Protein AF-A0A4U7CH81-F1 (afdb_monomer_lite)

Foldseek 3Di:
DDDDDDPPDDDPPDVVVVVVVVVVCVVQNPVRVVVVVVVVVVVVVVVVVVVVVVVVVVVVVVVVVDPDDDDDDDDDPDPPDPPPPPDPPDD

Radius of gyration: 25.65 Å; chains: 1; bounding box: 60×25×57 Å

Secondary structure (DSSP, 8-state):
---PPP-SS----SHHHHHHHHHHHHHH-TTHHHHHHHHHHHHHHHHHHHHHHHHHHHHHHHHTT---------S-TTSSSSSS--SSS--

Structure (mmCIF, N/CA/C/O backbone):
data_AF-A0A4U7CH81-F1
#
_entry.id   AF-A0A4U7CH81-F1
#
loop_
_atom_site.group_PDB
_atom_site.id
_atom_site.type_symbol
_atom_site.label_atom_id
_atom_site.label_alt_id
_atom_site.label_comp_id
_atom_site.label_asym_id
_atom_site.label_entity_id
_atom_site.label_seq_id
_atom_site.pdbx_PDB_ins_code
_atom_site.Cartn_x
_atom_site.Cartn_y
_atom_site.Cartn_z
_atom_site.occupancy
_atom_site.B_iso_or_equiv
_atom_site.auth_seq_id
_atom_site.auth_comp_id
_atom_site.auth_asym_id
_atom_site.auth_atom_id
_atom_site.pdbx_PDB_model_num
ATOM 1 N N . MET A 1 1 ? 29.936 -4.071 -23.668 1.00 42.44 1 MET A N 1
ATOM 2 C CA . MET A 1 1 ? 29.973 -5.526 -23.432 1.00 42.44 1 MET A CA 1
ATOM 3 C C . MET A 1 1 ? 28.962 -5.823 -22.346 1.00 42.44 1 MET A C 1
ATOM 5 O O . MET A 1 1 ? 29.138 -5.390 -21.218 1.00 42.44 1 MET A O 1
ATOM 9 N N . THR A 1 2 ? 27.835 -6.395 -22.751 1.00 55.16 2 THR A N 1
ATOM 10 C CA . THR A 1 2 ? 26.688 -6.744 -21.911 1.00 55.16 2 THR A CA 1
ATOM 11 C C . THR A 1 2 ? 27.093 -7.887 -20.990 1.00 55.16 2 THR A C 1
ATOM 13 O O . THR A 1 2 ? 27.185 -9.029 -21.438 1.00 55.16 2 THR A O 1
ATOM 16 N N . SER A 1 3 ? 27.402 -7.575 -19.732 1.00 53.09 3 SER A N 1
ATOM 17 C CA . SER A 1 3 ? 27.680 -8.612 -18.743 1.00 53.09 3 SER A CA 1
ATOM 18 C C . SER A 1 3 ? 26.361 -9.289 -18.397 1.00 53.09 3 SER A C 1
ATOM 20 O O . SER A 1 3 ? 25.481 -8.683 -17.789 1.00 53.09 3 SER A O 1
ATOM 22 N N . ALA A 1 4 ? 26.213 -10.519 -18.879 1.00 64.75 4 ALA A N 1
ATOM 23 C CA . ALA A 1 4 ? 25.161 -11.430 -18.479 1.00 64.75 4 ALA A CA 1
ATOM 24 C C . ALA A 1 4 ? 25.305 -11.700 -16.976 1.00 64.75 4 ALA A C 1
ATOM 26 O O . ALA A 1 4 ? 26.325 -12.227 -16.534 1.00 64.75 4 ALA A O 1
ATOM 27 N N . ILE A 1 5 ? 24.299 -11.305 -16.199 1.00 65.88 5 ILE A N 1
ATOM 28 C CA . ILE A 1 5 ? 24.219 -11.623 -14.775 1.00 65.88 5 ILE A CA 1
ATOM 29 C C . ILE A 1 5 ? 23.598 -13.025 -14.666 1.00 65.88 5 ILE A C 1
ATOM 31 O O . ILE A 1 5 ? 22.525 -13.256 -15.233 1.00 65.88 5 ILE A O 1
ATOM 35 N N . PRO A 1 6 ? 24.284 -13.990 -14.029 1.00 58.62 6 PRO A N 1
ATOM 36 C CA . PRO A 1 6 ? 23.833 -15.370 -13.965 1.00 58.62 6 PRO A CA 1
ATOM 37 C C . PRO A 1 6 ? 22.585 -15.487 -13.086 1.00 58.62 6 PRO A C 1
ATOM 39 O O . PRO A 1 6 ? 22.549 -15.059 -11.936 1.00 58.62 6 PRO A O 1
ATOM 42 N N . LEU A 1 7 ? 21.559 -16.097 -13.671 1.00 72.00 7 LEU A N 1
ATOM 43 C CA . LEU A 1 7 ? 20.216 -16.287 -13.138 1.00 72.00 7 LEU A CA 1
ATOM 44 C C . LEU A 1 7 ? 20.140 -17.520 -12.215 1.00 72.00 7 LEU A C 1
ATOM 46 O O . LEU A 1 7 ? 19.434 -18.476 -12.521 1.00 72.00 7 LEU A O 1
ATOM 50 N N . ILE A 1 8 ? 20.883 -17.537 -11.106 1.00 69.06 8 ILE A N 1
ATOM 51 C CA . ILE A 1 8 ? 20.730 -18.559 -10.057 1.00 69.06 8 ILE A CA 1
ATOM 52 C C . ILE A 1 8 ? 20.754 -17.868 -8.689 1.00 69.06 8 ILE A C 1
ATOM 54 O O . ILE A 1 8 ? 21.802 -17.477 -8.194 1.00 69.06 8 ILE A O 1
ATOM 58 N N . GLY A 1 9 ? 19.577 -17.738 -8.075 1.00 70.44 9 GLY A N 1
ATOM 59 C CA . GLY A 1 9 ? 19.447 -17.547 -6.628 1.00 70.44 9 GLY A CA 1
ATOM 60 C C . GLY A 1 9 ? 19.648 -16.126 -6.103 1.00 70.44 9 GLY A C 1
ATOM 61 O O . GLY A 1 9 ? 20.587 -15.865 -5.363 1.00 70.44 9 GLY A O 1
ATOM 62 N N . GLY A 1 10 ? 18.720 -15.219 -6.397 1.00 67.00 10 GLY A N 1
ATOM 63 C CA . GLY A 1 10 ? 18.621 -13.961 -5.660 1.00 67.00 10 GLY A CA 1
ATOM 64 C C . GLY A 1 10 ? 17.603 -13.043 -6.301 1.00 67.00 10 GLY A C 1
ATOM 65 O O . GLY A 1 10 ? 17.737 -12.696 -7.469 1.00 67.00 10 GLY A O 1
ATOM 66 N N . ILE A 1 11 ? 16.559 -12.684 -5.557 1.00 78.19 11 ILE A N 1
ATOM 67 C CA . ILE A 1 11 ? 15.616 -11.641 -5.967 1.00 78.19 11 ILE A CA 1
ATOM 68 C C . ILE A 1 11 ? 16.438 -10.401 -6.362 1.00 78.19 11 ILE A C 1
ATOM 70 O O . ILE A 1 11 ? 17.327 -10.028 -5.593 1.00 78.19 11 ILE A O 1
ATOM 74 N N . PRO A 1 12 ? 16.177 -9.769 -7.521 1.00 77.38 12 PRO A N 1
ATOM 75 C CA . PRO A 1 12 ? 16.901 -8.577 -7.943 1.00 77.38 12 PRO A CA 1
ATOM 76 C C . PRO A 1 12 ? 16.676 -7.463 -6.915 1.00 77.38 12 PRO A C 1
ATOM 78 O O . PRO A 1 12 ? 15.625 -6.826 -6.882 1.00 77.38 12 PRO A O 1
ATOM 81 N N . ALA A 1 13 ? 17.651 -7.258 -6.035 1.00 74.00 13 ALA A N 1
ATOM 82 C CA . ALA A 1 13 ? 17.639 -6.237 -4.998 1.00 74.00 13 ALA A CA 1
ATOM 83 C C . ALA A 1 13 ? 18.531 -5.083 -5.468 1.00 74.00 13 ALA A C 1
ATOM 85 O O . ALA A 1 13 ? 19.716 -5.019 -5.155 1.00 74.00 13 ALA A O 1
ATOM 86 N N . GLY A 1 14 ? 17.986 -4.199 -6.306 1.00 85.12 14 GLY A N 1
ATOM 87 C CA . GLY A 1 14 ? 18.751 -3.092 -6.876 1.00 85.12 14 GLY A CA 1
ATOM 88 C C . GLY A 1 14 ? 18.068 -2.417 -8.069 1.00 85.12 14 GLY A C 1
ATOM 89 O O . GLY A 1 14 ? 16.854 -2.548 -8.242 1.00 85.12 14 GLY A O 1
ATOM 90 N N . PRO A 1 15 ? 18.830 -1.709 -8.924 1.00 87.81 15 PRO A N 1
ATOM 91 C CA . PRO A 1 15 ? 18.303 -1.018 -10.108 1.00 87.81 15 PRO A CA 1
ATOM 92 C C . PRO A 1 15 ? 17.531 -1.927 -11.075 1.00 87.81 15 PRO A C 1
ATOM 94 O O . PRO A 1 15 ? 16.648 -1.472 -11.796 1.00 87.81 15 PRO A O 1
ATOM 97 N N . GLU A 1 16 ? 17.826 -3.223 -11.063 1.00 87.31 16 GLU A N 1
ATOM 98 C CA . GLU A 1 16 ? 17.117 -4.250 -11.827 1.00 87.31 16 GLU A CA 1
ATOM 99 C C . GLU A 1 16 ? 15.620 -4.306 -11.485 1.00 87.31 16 GLU A C 1
ATOM 101 O O . GLU A 1 16 ? 14.790 -4.432 -12.385 1.00 87.31 16 GLU A O 1
ATOM 106 N N . LEU A 1 17 ? 15.251 -4.120 -10.211 1.00 89.94 17 LEU A N 1
ATOM 107 C CA . LEU A 1 17 ? 13.850 -4.079 -9.785 1.00 89.94 17 LEU A CA 1
ATOM 108 C C . LEU A 1 17 ? 13.124 -2.867 -10.374 1.00 89.94 17 LEU A C 1
ATOM 110 O O . LEU A 1 17 ? 11.979 -2.992 -10.802 1.00 89.94 17 LEU A O 1
ATOM 114 N N . LEU A 1 18 ? 13.794 -1.713 -10.471 1.00 92.00 18 LEU A N 1
ATOM 115 C CA . LEU A 1 18 ? 13.240 -0.532 -11.141 1.00 92.00 18 LEU A CA 1
ATOM 116 C C . LEU A 1 18 ? 13.037 -0.765 -12.640 1.00 92.00 18 LEU A C 1
ATOM 118 O O . LEU A 1 18 ? 12.034 -0.314 -13.187 1.00 92.00 18 LEU A O 1
ATOM 122 N N . ILE A 1 19 ? 13.945 -1.486 -13.304 1.00 93.19 19 ILE A N 1
ATOM 123 C CA . ILE A 1 19 ? 13.795 -1.840 -14.723 1.00 93.19 19 ILE A CA 1
ATOM 124 C C . ILE A 1 19 ? 12.592 -2.770 -14.911 1.00 93.19 19 ILE A C 1
ATOM 126 O O . ILE A 1 19 ? 11.764 -2.529 -15.787 1.00 93.19 19 ILE A O 1
ATOM 130 N N . ILE A 1 20 ? 12.449 -3.795 -14.067 1.00 92.00 20 ILE A N 1
ATOM 131 C CA . ILE A 1 20 ? 11.297 -4.706 -14.106 1.00 92.00 20 ILE A CA 1
ATOM 132 C C . ILE A 1 20 ? 10.000 -3.932 -13.846 1.00 92.00 20 ILE A C 1
ATOM 134 O O . ILE A 1 20 ? 9.034 -4.081 -14.594 1.00 92.00 20 ILE A O 1
ATOM 138 N N . LEU A 1 21 ? 9.984 -3.058 -12.836 1.00 92.00 21 LEU A N 1
ATOM 139 C CA . LEU A 1 21 ? 8.840 -2.203 -12.526 1.00 92.00 21 LEU A CA 1
ATOM 140 C C . LEU A 1 21 ? 8.477 -1.300 -13.711 1.00 92.00 21 LEU A C 1
ATOM 142 O O . LEU A 1 21 ? 7.302 -1.187 -14.052 1.00 92.00 21 LEU A O 1
ATOM 146 N N . LEU A 1 22 ? 9.468 -0.697 -14.369 1.00 94.62 22 LEU A N 1
ATOM 147 C CA . LEU A 1 22 ? 9.262 0.135 -15.552 1.00 94.62 22 LEU A CA 1
ATOM 148 C C . LEU A 1 22 ? 8.621 -0.665 -16.691 1.00 94.62 22 LEU A C 1
ATOM 150 O O . LEU A 1 22 ? 7.650 -0.203 -17.286 1.00 94.62 22 LEU A O 1
ATOM 154 N N . VAL A 1 23 ? 9.108 -1.879 -16.964 1.00 95.00 23 VAL A N 1
ATOM 155 C CA . VAL A 1 23 ? 8.515 -2.770 -17.975 1.00 95.00 23 VAL A CA 1
ATOM 156 C C . VAL A 1 23 ? 7.067 -3.115 -17.616 1.00 95.00 23 VAL A C 1
ATOM 158 O O . VAL A 1 23 ? 6.186 -3.000 -18.466 1.00 95.00 23 VAL A O 1
ATOM 161 N N . LEU A 1 24 ? 6.780 -3.464 -16.359 1.00 94.12 24 LEU A N 1
ATOM 162 C CA . LEU A 1 24 ? 5.412 -3.742 -15.905 1.00 94.12 24 LEU A CA 1
ATOM 163 C C . LEU A 1 24 ? 4.490 -2.525 -16.056 1.00 94.12 24 LEU A C 1
ATOM 165 O O . LEU A 1 24 ? 3.347 -2.665 -16.492 1.00 94.12 24 LEU A O 1
ATOM 169 N N . VAL A 1 25 ? 4.982 -1.326 -15.744 1.00 94.75 25 VAL A N 1
ATOM 170 C CA . VAL A 1 25 ? 4.242 -0.070 -15.922 1.00 94.75 25 VAL A CA 1
ATOM 171 C C . VAL A 1 25 ? 3.975 0.222 -17.398 1.00 94.75 25 VAL A C 1
ATOM 173 O O . VAL A 1 25 ? 2.898 0.719 -17.715 1.00 94.75 25 VAL A O 1
ATOM 176 N N . LEU A 1 26 ? 4.889 -0.106 -18.312 1.00 95.38 26 LEU A N 1
ATOM 177 C CA . LEU A 1 26 ? 4.656 0.055 -19.751 1.00 95.38 26 LEU A CA 1
ATOM 178 C C . LEU A 1 26 ? 3.619 -0.941 -20.291 1.00 95.38 26 LEU A C 1
ATOM 180 O O . LEU A 1 26 ? 2.809 -0.569 -21.135 1.00 95.38 26 LEU A O 1
ATOM 184 N N . LEU A 1 27 ? 3.607 -2.179 -19.790 1.00 95.19 27 LEU A N 1
ATOM 185 C CA . LEU A 1 27 ? 2.652 -3.209 -20.216 1.00 95.19 27 LEU A CA 1
ATOM 186 C C . LEU A 1 27 ? 1.239 -2.970 -19.671 1.00 95.19 27 LEU A C 1
ATOM 188 O O . LEU A 1 27 ? 0.256 -3.091 -20.400 1.00 95.19 27 LEU A O 1
ATOM 192 N N . PHE A 1 28 ? 1.127 -2.648 -18.382 1.00 93.50 28 PHE A N 1
ATOM 193 C CA . PHE A 1 28 ? -0.161 -2.551 -17.688 1.00 93.50 28 PHE A CA 1
ATOM 194 C C . PHE A 1 28 ? -0.641 -1.109 -17.470 1.00 93.50 28 PHE A C 1
ATOM 196 O O . PHE A 1 28 ? -1.832 -0.891 -17.239 1.00 93.50 28 PHE A O 1
ATOM 203 N N . GLY A 1 29 ? 0.2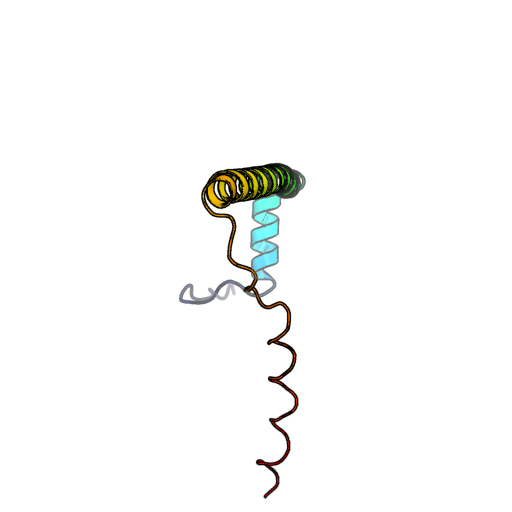55 -0.126 -17.554 1.00 91.06 29 GLY A N 1
ATOM 204 C CA . GLY A 1 29 ? 0.005 1.284 -17.254 1.00 91.06 29 GLY A CA 1
ATOM 205 C C . GLY A 1 29 ? 0.251 1.643 -15.782 1.00 91.06 29 GLY A C 1
ATOM 206 O O . GLY A 1 29 ? -0.073 0.877 -14.872 1.00 91.06 29 GLY A O 1
ATOM 207 N N . ALA A 1 30 ? 0.737 2.867 -15.532 1.00 91.62 30 ALA A N 1
ATOM 208 C CA . ALA A 1 30 ? 1.078 3.366 -14.188 1.00 91.62 30 ALA A CA 1
ATOM 209 C C . ALA A 1 30 ? -0.102 3.362 -13.197 1.00 91.62 30 ALA A C 1
ATOM 211 O O . ALA A 1 30 ? 0.089 3.246 -11.992 1.00 91.62 30 ALA A O 1
ATOM 212 N N . ASN A 1 31 ? -1.336 3.439 -13.704 1.00 93.62 31 ASN A N 1
ATOM 213 C CA . ASN A 1 31 ? -2.543 3.471 -12.878 1.00 93.62 31 ASN A CA 1
ATOM 214 C C . ASN A 1 31 ? -3.085 2.082 -12.511 1.00 93.62 31 ASN A C 1
ATOM 216 O O . ASN A 1 31 ? -3.943 1.982 -11.634 1.00 93.62 31 ASN A O 1
ATOM 220 N N . LYS A 1 32 ? -2.645 1.004 -13.173 1.00 93.31 32 LYS A N 1
ATOM 221 C CA . LYS A 1 32 ? -3.279 -0.313 -13.012 1.00 93.31 32 LYS A CA 1
ATOM 222 C C . LYS A 1 32 ? -2.879 -0.986 -11.704 1.00 93.31 32 LYS A C 1
ATOM 224 O O . LYS A 1 32 ? -3.762 -1.437 -10.982 1.00 93.31 32 LYS A O 1
ATOM 229 N N . ILE A 1 33 ? -1.586 -0.992 -11.375 1.00 92.00 33 ILE A N 1
ATOM 230 C CA . ILE A 1 33 ? -1.075 -1.600 -10.136 1.00 92.00 33 ILE A CA 1
ATOM 231 C C . ILE A 1 33 ? -1.633 -0.904 -8.879 1.00 92.00 33 ILE A C 1
ATOM 233 O O . ILE A 1 33 ? -2.189 -1.608 -8.036 1.00 92.00 33 ILE A O 1
ATOM 237 N N . PRO A 1 34 ? -1.623 0.441 -8.760 1.00 90.56 34 PRO A N 1
ATOM 238 C CA . PRO A 1 34 ? -2.224 1.120 -7.608 1.00 90.56 34 PRO A CA 1
ATOM 239 C C . PRO A 1 34 ? -3.733 0.887 -7.495 1.00 90.56 34 PRO A C 1
ATOM 241 O O . PRO A 1 34 ? -4.264 0.725 -6.398 1.00 90.56 34 PRO A O 1
ATOM 244 N N . LYS A 1 35 ? -4.440 0.841 -8.632 1.00 94.75 35 LYS A N 1
ATOM 245 C CA . LYS A 1 35 ? -5.886 0.598 -8.654 1.00 94.75 35 LYS A CA 1
ATOM 246 C C . LYS A 1 35 ? -6.231 -0.816 -8.186 1.00 94.75 35 LYS A C 1
ATOM 248 O O . LYS A 1 35 ? -7.153 -0.957 -7.390 1.00 94.75 35 LYS A O 1
ATOM 253 N N . LEU A 1 36 ? -5.477 -1.821 -8.640 1.00 94.62 36 LEU A N 1
ATOM 254 C CA . LEU A 1 36 ? -5.593 -3.212 -8.190 1.00 94.62 36 LEU A CA 1
ATOM 255 C C . LEU A 1 36 ? -5.300 -3.330 -6.692 1.00 94.62 36 LEU A C 1
ATOM 257 O O . LEU A 1 36 ? -6.100 -3.902 -5.962 1.00 94.62 36 LEU A O 1
ATOM 261 N N . ALA A 1 37 ? -4.203 -2.731 -6.219 1.00 94.69 37 ALA A N 1
ATOM 262 C CA . ALA A 1 37 ? -3.854 -2.729 -4.801 1.00 94.69 37 ALA A CA 1
ATOM 263 C C . ALA A 1 37 ? -4.962 -2.106 -3.940 1.00 94.69 37 ALA A C 1
ATOM 265 O O . ALA A 1 37 ? -5.330 -2.666 -2.911 1.00 94.69 37 ALA A O 1
ATOM 266 N N . ARG A 1 38 ? -5.551 -0.987 -4.385 1.00 96.56 38 ARG A N 1
ATOM 267 C CA . ARG A 1 38 ? -6.645 -0.327 -3.666 1.00 96.56 38 ARG A CA 1
ATOM 268 C C . ARG A 1 38 ? -7.909 -1.184 -3.618 1.00 96.56 38 ARG A C 1
ATOM 270 O O . ARG A 1 38 ? -8.453 -1.359 -2.536 1.00 96.56 38 ARG A O 1
ATOM 277 N N . SER A 1 39 ? -8.356 -1.742 -4.745 1.00 96.38 39 SER A N 1
ATOM 278 C CA . SER A 1 39 ? -9.562 -2.581 -4.770 1.00 96.38 39 SER A CA 1
ATOM 279 C C . SER A 1 39 ? -9.383 -3.879 -3.987 1.00 96.38 39 SER A C 1
ATOM 281 O O . SER A 1 39 ? -10.273 -4.268 -3.238 1.00 96.38 39 SER A O 1
ATOM 283 N N . THR A 1 40 ? -8.222 -4.527 -4.119 1.00 97.00 40 THR A N 1
ATOM 284 C CA . THR A 1 40 ? -7.892 -5.738 -3.358 1.00 97.00 40 THR A CA 1
ATOM 285 C C . THR A 1 40 ? -7.770 -5.428 -1.870 1.00 97.00 40 THR A C 1
ATOM 287 O O . THR A 1 40 ? -8.281 -6.184 -1.054 1.00 97.00 40 THR A O 1
ATOM 290 N N . GLY A 1 41 ? -7.159 -4.300 -1.500 1.00 96.00 41 GLY A N 1
ATOM 291 C CA . GLY A 1 41 ? -7.048 -3.868 -0.107 1.00 96.00 41 GLY A CA 1
ATOM 292 C C . GLY A 1 41 ? -8.403 -3.563 0.531 1.00 96.00 41 GLY A C 1
ATOM 293 O O . GLY A 1 41 ? -8.646 -3.966 1.663 1.00 96.00 41 GLY A O 1
ATOM 294 N N . GLN A 1 42 ? -9.312 -2.914 -0.203 1.00 97.31 42 GLN A N 1
ATOM 295 C CA . GLN A 1 42 ? -10.685 -2.684 0.258 1.00 97.31 42 GLN A CA 1
ATOM 296 C C . GLN A 1 42 ? -11.433 -4.004 0.466 1.00 97.31 42 GLN A C 1
ATOM 298 O O . GLN A 1 42 ? -11.985 -4.216 1.541 1.00 97.31 42 GLN A O 1
ATOM 303 N N . ALA A 1 43 ? -11.374 -4.913 -0.513 1.00 97.19 43 ALA A N 1
ATOM 304 C CA . ALA A 1 43 ? -12.002 -6.228 -0.410 1.00 97.19 43 ALA A CA 1
ATOM 305 C C . ALA A 1 43 ? -11.446 -7.043 0.770 1.00 97.19 43 ALA A C 1
ATOM 307 O O . ALA A 1 43 ? -12.212 -7.617 1.537 1.00 97.19 43 ALA A O 1
ATOM 308 N N . MET A 1 44 ? -10.123 -7.052 0.958 1.00 97.38 44 MET A N 1
ATOM 309 C CA . MET A 1 44 ? -9.479 -7.744 2.077 1.00 97.38 44 MET A CA 1
ATOM 310 C C . MET A 1 44 ? -9.856 -7.122 3.431 1.00 97.38 44 MET A C 1
ATOM 312 O O . MET A 1 44 ? -10.044 -7.843 4.407 1.00 97.38 44 MET A O 1
ATOM 316 N N . GLY A 1 45 ? -9.996 -5.794 3.496 1.00 97.00 45 GLY A N 1
ATOM 317 C CA . GLY A 1 45 ? -10.412 -5.082 4.706 1.00 97.00 45 GLY A CA 1
ATOM 318 C C . GLY A 1 45 ? -11.858 -5.378 5.110 1.00 97.00 45 GLY A C 1
ATOM 319 O O . GLY A 1 45 ? -12.121 -5.661 6.278 1.00 97.00 45 GLY A O 1
ATOM 320 N N . GLU A 1 46 ? -12.788 -5.359 4.154 1.00 97.75 46 GLU A N 1
ATOM 321 C CA . GLU A 1 46 ? -14.187 -5.743 4.391 1.00 97.75 46 GLU A CA 1
ATOM 322 C C . GLU A 1 46 ? -14.306 -7.223 4.764 1.00 97.75 46 GLU A C 1
ATOM 324 O O . GLU A 1 46 ? -15.029 -7.565 5.697 1.00 97.75 46 GLU A O 1
ATOM 329 N N . PHE A 1 47 ? -13.531 -8.091 4.107 1.00 97.12 47 PHE A N 1
ATOM 330 C CA . PHE A 1 47 ? -13.469 -9.512 4.439 1.00 97.12 47 PHE A CA 1
ATOM 331 C C . PHE A 1 47 ? -12.974 -9.751 5.871 1.00 97.12 47 PHE A C 1
ATOM 333 O O . PHE A 1 47 ? -13.572 -10.541 6.598 1.00 97.12 47 PHE A O 1
ATOM 340 N N . LYS A 1 48 ? -11.921 -9.043 6.307 1.00 96.62 48 LYS A N 1
ATOM 341 C CA . LYS A 1 48 ? -11.402 -9.153 7.677 1.00 96.62 48 LYS A CA 1
ATOM 342 C C . LYS A 1 48 ? -12.447 -8.726 8.712 1.00 96.62 48 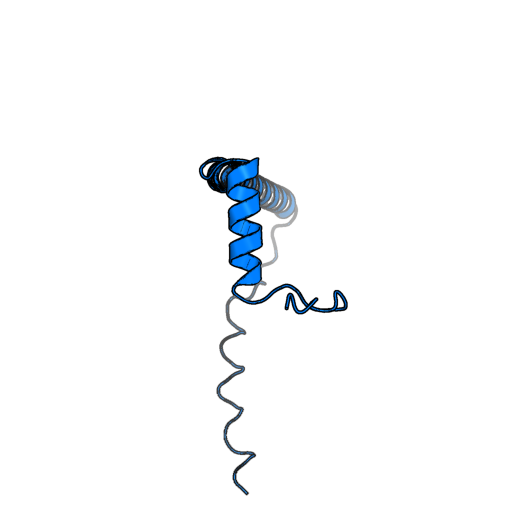LYS A C 1
ATOM 344 O O . LYS A 1 48 ? -12.690 -9.480 9.646 1.00 96.62 48 LYS A O 1
ATOM 349 N N . LYS A 1 49 ? -13.111 -7.582 8.500 1.00 96.88 49 LYS A N 1
ATOM 350 C CA . LYS A 1 49 ? -14.196 -7.106 9.376 1.00 96.88 49 LYS A CA 1
ATOM 351 C C . LYS A 1 49 ? -15.363 -8.083 9.456 1.00 96.88 49 LYS A C 1
ATOM 353 O O . LYS A 1 49 ? -15.863 -8.339 10.542 1.00 96.88 49 LYS A O 1
ATOM 358 N N . GLY A 1 50 ? -15.795 -8.626 8.317 1.00 96.81 50 GLY A N 1
ATOM 359 C CA . GLY A 1 50 ? -16.861 -9.627 8.294 1.00 96.81 50 GLY A CA 1
ATOM 360 C C . GLY A 1 50 ? -16.470 -10.894 9.054 1.00 96.81 50 GLY A C 1
ATOM 361 O O . GLY A 1 50 ? -17.289 -11.457 9.768 1.00 96.81 50 GLY A O 1
ATOM 362 N N . ARG A 1 51 ? -15.205 -11.318 8.954 1.00 96.50 51 ARG A N 1
ATOM 363 C CA . ARG A 1 51 ? -14.694 -12.472 9.700 1.00 96.50 51 ARG A CA 1
ATOM 364 C C . ARG A 1 51 ? -14.665 -12.223 11.212 1.00 96.50 51 ARG A C 1
ATOM 366 O O . ARG A 1 51 ? -15.084 -13.102 11.947 1.00 96.50 51 ARG A O 1
ATOM 373 N N . GLU A 1 52 ? -14.206 -11.046 11.644 1.00 96.19 52 GLU A N 1
ATOM 374 C CA . GLU A 1 52 ? -14.194 -10.638 13.060 1.00 96.19 52 GLU A CA 1
ATOM 375 C C . GLU A 1 52 ? -15.616 -10.596 13.646 1.00 96.19 52 GLU A C 1
ATOM 377 O O . GLU A 1 52 ? -15.847 -11.151 14.712 1.00 96.19 52 GLU A O 1
ATOM 382 N N . GLN A 1 53 ? -16.589 -10.036 12.918 1.00 95.81 53 GLN A N 1
ATOM 383 C CA . GLN A 1 53 ? -17.996 -10.017 13.351 1.00 95.81 53 GLN A CA 1
ATOM 384 C C . GLN A 1 53 ? -18.582 -11.423 13.497 1.00 95.81 53 GLN A C 1
ATOM 386 O O . GLN A 1 53 ? -19.258 -11.713 14.475 1.00 95.81 53 GLN A O 1
ATOM 391 N N . VAL A 1 54 ? -18.308 -12.311 12.539 1.00 95.00 54 VAL A N 1
ATOM 392 C CA . VAL A 1 54 ? -18.764 -13.705 12.602 1.00 95.00 54 VAL A CA 1
ATOM 393 C C . VAL A 1 54 ? -18.135 -14.427 13.793 1.00 95.00 54 VAL A C 1
ATOM 395 O O . VAL A 1 54 ? -18.816 -15.181 14.476 1.00 95.00 54 VAL A O 1
ATOM 398 N N . GLU A 1 55 ? -16.851 -14.204 14.062 1.00 94.31 55 GLU A N 1
ATOM 399 C CA . GLU A 1 55 ? -16.157 -14.781 15.215 1.00 94.31 55 GLU A CA 1
ATOM 400 C C . GLU A 1 55 ? -16.743 -14.289 16.548 1.00 94.31 55 GLU A C 1
ATOM 402 O O . GLU A 1 55 ? -16.996 -15.102 17.435 1.00 94.31 55 GLU A O 1
ATOM 407 N N . GLU A 1 56 ? -17.042 -12.992 16.659 1.00 93.88 56 GLU A N 1
ATOM 408 C CA . GLU A 1 56 ? -17.707 -12.391 17.821 1.00 93.88 56 GLU A CA 1
ATOM 409 C C . GLU A 1 56 ? -19.129 -12.941 18.016 1.00 93.88 56 GLU A C 1
ATOM 411 O O . GLU A 1 56 ? -19.482 -13.351 19.120 1.00 93.88 56 GLU A O 1
ATOM 416 N N . GLU A 1 57 ? -19.920 -13.051 16.944 1.00 92.50 57 GLU A N 1
ATOM 417 C CA . GLU A 1 57 ? -21.252 -13.668 16.981 1.00 92.50 57 GLU A CA 1
ATOM 418 C C . GLU A 1 57 ? -21.190 -15.147 17.389 1.00 92.50 57 GLU A C 1
ATOM 420 O O . GLU A 1 57 ? -22.013 -15.613 18.176 1.00 92.50 57 GLU A O 1
ATOM 425 N N . LEU A 1 58 ? -20.211 -15.906 16.886 1.00 91.31 58 LEU A N 1
ATOM 426 C CA . LEU A 1 58 ? -20.011 -17.300 17.280 1.00 91.31 58 LEU A CA 1
ATOM 427 C C . LEU A 1 58 ? -19.604 -17.428 18.750 1.00 91.31 58 LEU A C 1
ATOM 429 O O . LEU A 1 58 ? -20.049 -18.375 19.398 1.00 91.31 58 LEU A O 1
ATOM 433 N N . LYS A 1 59 ? -18.785 -16.505 19.266 1.00 90.06 59 LYS A N 1
ATOM 434 C CA . LYS A 1 59 ? -18.386 -16.464 20.677 1.00 90.06 59 LYS A CA 1
ATOM 435 C C . LYS A 1 59 ? -19.584 -16.148 21.571 1.00 90.06 59 LYS A C 1
ATOM 437 O O . LYS A 1 59 ? -19.860 -16.922 22.479 1.00 90.06 59 LYS A O 1
ATOM 442 N N . ASP A 1 60 ? -20.378 -15.133 21.234 1.00 88.12 60 ASP A N 1
ATOM 443 C CA . ASP A 1 60 ? -21.599 -14.769 21.971 1.00 88.12 60 ASP A CA 1
ATOM 444 C C . ASP A 1 60 ? -22.640 -15.910 21.976 1.00 88.12 60 ASP A C 1
ATOM 446 O O . ASP A 1 60 ? -23.242 -16.236 23.002 1.00 88.12 60 ASP A O 1
ATOM 450 N N . MET A 1 61 ? -22.792 -16.625 20.853 1.00 81.38 61 MET A N 1
ATOM 451 C CA . MET A 1 61 ? -23.651 -17.817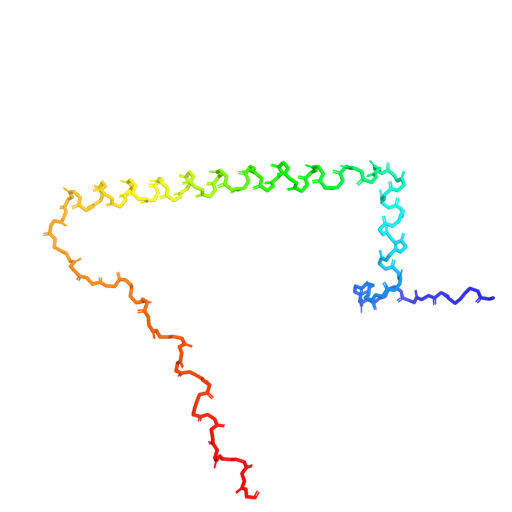 20.774 1.00 81.38 61 MET A CA 1
ATOM 452 C C . MET A 1 61 ? -23.133 -19.004 21.601 1.00 81.38 61 MET A C 1
ATOM 454 O O . MET A 1 61 ? -23.932 -19.840 22.037 1.00 81.38 61 MET A O 1
ATOM 458 N N . GLN A 1 62 ? -21.818 -19.115 21.792 1.00 76.88 62 GLN A N 1
ATOM 459 C CA . GLN A 1 62 ? -21.187 -20.183 22.567 1.00 76.88 62 GLN A CA 1
ATOM 460 C C . GLN A 1 62 ? -21.215 -19.865 24.073 1.00 76.88 62 GLN A C 1
ATOM 462 O O . GLN A 1 62 ? -21.554 -20.741 24.874 1.00 76.88 62 GLN 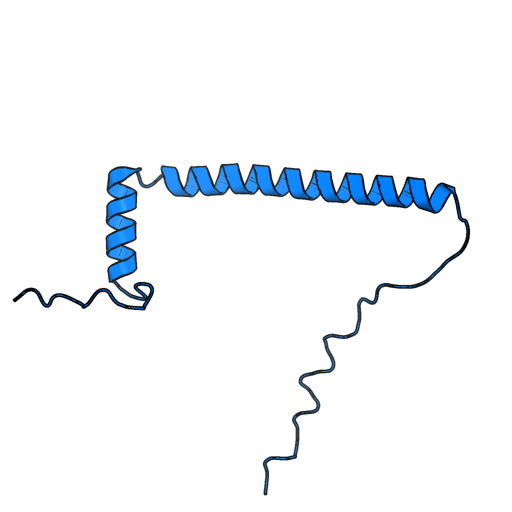A O 1
ATOM 467 N N . ASP A 1 63 ? -21.004 -18.600 24.438 1.00 66.19 63 ASP A N 1
ATOM 468 C CA . ASP A 1 63 ? -21.080 -18.079 25.808 1.00 66.19 63 ASP A CA 1
ATOM 469 C C . ASP A 1 63 ? -22.527 -18.036 26.338 1.00 66.19 63 ASP A C 1
ATOM 471 O O . ASP A 1 63 ? -22.770 -18.253 27.527 1.00 66.19 63 ASP A O 1
ATOM 475 N N . GLY A 1 64 ? -23.535 -17.934 25.460 1.00 58.03 64 GLY A N 1
ATOM 476 C CA . GLY A 1 64 ? -24.953 -18.122 25.804 1.00 58.03 64 GLY A CA 1
ATOM 477 C C . GLY A 1 64 ? -25.322 -19.523 26.335 1.00 58.03 64 GLY A C 1
ATOM 478 O O . GLY A 1 64 ? -26.461 -19.742 26.763 1.00 58.03 64 GLY A O 1
ATOM 479 N N . LYS A 1 65 ? -24.387 -20.488 26.327 1.00 55.22 65 LYS A N 1
ATOM 480 C CA . LYS A 1 65 ? -24.554 -21.846 26.878 1.00 55.22 65 LYS A CA 1
ATOM 481 C C . LYS A 1 65 ? -23.780 -22.101 28.176 1.00 55.22 65 LYS A C 1
ATOM 483 O O . LYS A 1 65 ? -24.089 -23.090 28.842 1.00 55.22 65 LYS A O 1
ATOM 488 N N . SER A 1 66 ? -22.861 -21.225 28.569 1.00 48.91 66 SER A N 1
ATOM 489 C CA . SER A 1 66 ? -22.026 -21.407 29.755 1.00 48.91 66 SER A CA 1
ATOM 490 C C . SER A 1 66 ? -21.729 -20.055 30.391 1.00 48.91 66 SER A C 1
ATOM 492 O O . SER A 1 66 ? -20.739 -19.405 30.085 1.00 48.91 66 SER A O 1
ATOM 494 N N . ALA A 1 67 ? -22.581 -19.640 31.326 1.00 52.75 67 ALA A N 1
ATOM 495 C CA . ALA A 1 67 ? -22.157 -18.672 32.325 1.00 52.75 67 ALA A CA 1
ATOM 496 C C . ALA A 1 67 ? -21.120 -19.360 33.227 1.00 52.75 67 ALA A C 1
ATOM 498 O O . ALA A 1 67 ? -21.534 -20.113 34.104 1.00 52.75 67 ALA A O 1
ATOM 499 N N . ASP A 1 68 ? -19.828 -19.170 32.939 1.00 55.25 68 ASP A N 1
ATOM 500 C CA . ASP A 1 68 ? -18.676 -19.174 33.865 1.00 55.25 68 ASP A CA 1
ATOM 501 C C . ASP A 1 68 ? -17.371 -19.497 33.110 1.00 55.25 68 ASP A C 1
ATOM 503 O O . ASP A 1 68 ? -17.069 -20.660 32.861 1.00 55.25 68 ASP A O 1
ATOM 507 N N . SER A 1 69 ? -16.604 -18.465 32.753 1.00 44.31 69 SER A N 1
ATOM 508 C CA . SER A 1 69 ? -15.146 -18.436 32.940 1.00 44.31 69 SER A CA 1
ATOM 509 C C . SER A 1 69 ? -14.614 -17.064 32.538 1.00 44.31 69 SER A C 1
ATOM 511 O O . SER A 1 69 ? -14.479 -16.720 31.367 1.00 44.31 69 SER A O 1
ATOM 513 N N . THR A 1 70 ? -14.336 -16.270 33.562 1.00 47.81 70 THR A N 1
ATOM 514 C CA . THR A 1 70 ? -13.358 -15.185 33.509 1.00 47.81 70 THR A CA 1
ATOM 515 C C . THR A 1 70 ? -11.987 -15.787 33.164 1.00 47.81 70 THR A C 1
ATOM 517 O O . THR A 1 70 ? -11.674 -16.838 33.723 1.00 47.81 70 THR A O 1
ATOM 520 N N . LEU A 1 71 ? -11.180 -15.042 32.393 1.00 50.88 71 LEU A N 1
ATOM 521 C CA . LEU A 1 71 ? -9.719 -15.142 32.171 1.00 50.88 71 LEU A CA 1
ATOM 522 C C . LEU A 1 71 ? -9.252 -15.726 30.819 1.00 50.88 71 LEU A C 1
ATOM 524 O O . LEU A 1 71 ? -9.855 -16.659 30.298 1.00 50.88 71 LEU A O 1
ATOM 528 N N . ASP A 1 72 ? -8.151 -15.119 30.346 1.00 46.00 72 ASP A N 1
ATOM 529 C CA . ASP A 1 72 ? -7.301 -15.378 29.163 1.00 46.00 72 ASP A CA 1
ATOM 530 C C . ASP A 1 72 ? -7.860 -14.777 27.847 1.00 46.00 72 ASP A C 1
ATOM 532 O O . ASP A 1 72 ? -8.980 -15.083 27.449 1.00 46.00 72 ASP A O 1
ATOM 536 N N . ASP A 1 73 ? -7.243 -13.821 27.142 1.00 46.06 73 ASP A N 1
ATOM 537 C CA . ASP A 1 73 ? -5.821 -13.521 26.889 1.00 46.06 73 ASP A CA 1
ATOM 538 C C . ASP A 1 73 ? -5.458 -12.073 27.334 1.00 46.06 73 ASP A C 1
ATOM 540 O O . ASP A 1 73 ? -6.175 -11.124 27.020 1.00 46.06 73 ASP A O 1
ATOM 544 N N . GLU A 1 74 ? -4.481 -11.820 28.212 1.00 48.84 74 GLU A N 1
ATOM 545 C CA . GLU A 1 74 ? -3.025 -11.811 27.943 1.00 48.84 74 GLU A CA 1
ATOM 546 C C . GLU A 1 74 ? -2.573 -10.772 26.884 1.00 48.84 74 GLU A C 1
ATOM 548 O O . GLU A 1 74 ? -1.773 -11.054 25.995 1.00 48.84 74 GLU A O 1
ATOM 553 N N . ASP A 1 75 ? -3.046 -9.526 27.004 1.00 47.91 75 ASP A N 1
ATOM 554 C CA . ASP A 1 75 ? -2.207 -8.348 26.730 1.00 47.91 75 ASP A CA 1
ATOM 555 C C . ASP A 1 75 ? -1.289 -8.152 27.957 1.00 47.91 75 ASP A C 1
ATOM 557 O O . ASP A 1 75 ? -1.797 -7.674 28.966 1.00 47.91 75 ASP A O 1
ATOM 561 N N . ASP A 1 76 ? -0.012 -8.578 27.924 1.00 45.91 76 ASP A N 1
ATOM 562 C CA . ASP A 1 76 ? 1.110 -7.923 28.661 1.00 45.91 76 ASP A CA 1
ATOM 563 C C . ASP A 1 76 ? 2.499 -8.625 28.588 1.00 45.91 76 ASP A C 1
ATOM 565 O O . ASP A 1 76 ? 3.466 -8.071 29.103 1.00 45.91 76 ASP A O 1
ATOM 569 N N . ASP A 1 77 ? 2.698 -9.761 27.900 1.00 49.03 77 ASP A N 1
ATOM 570 C CA . ASP A 1 77 ? 4.010 -10.464 27.907 1.00 49.03 77 ASP A CA 1
ATOM 571 C C . ASP A 1 77 ? 4.838 -10.348 26.605 1.00 49.03 77 ASP A C 1
ATOM 573 O O . ASP A 1 77 ? 5.269 -11.350 26.030 1.00 49.03 77 ASP A O 1
ATOM 577 N N . LEU A 1 78 ? 5.110 -9.1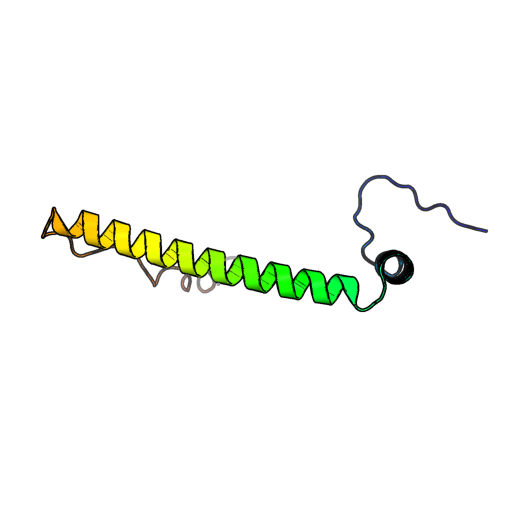29 26.115 1.00 45.97 78 LEU A N 1
ATOM 578 C CA . LEU A 1 78 ? 6.153 -8.907 25.085 1.00 45.97 78 LEU A CA 1
ATOM 579 C C . LEU A 1 78 ? 7.122 -7.744 25.364 1.00 45.97 78 LEU A C 1
ATOM 581 O O . LEU A 1 78 ? 8.081 -7.584 24.609 1.00 45.97 78 LEU A O 1
ATOM 585 N N . ASP A 1 79 ? 6.948 -6.983 26.448 1.00 48.59 79 ASP A N 1
ATOM 586 C CA . ASP A 1 79 ? 7.878 -5.897 26.809 1.00 48.59 79 ASP A CA 1
ATOM 587 C C . ASP A 1 79 ? 9.039 -6.348 27.727 1.00 48.59 79 ASP A C 1
ATOM 589 O O . ASP A 1 79 ? 9.944 -5.564 28.019 1.00 48.59 79 ASP A O 1
ATOM 593 N N . GLU A 1 80 ? 9.094 -7.628 28.119 1.00 49.00 80 GLU A N 1
ATOM 594 C CA . GLU A 1 80 ? 10.122 -8.180 29.022 1.00 49.00 80 GLU A CA 1
ATOM 595 C C . GLU A 1 80 ? 11.068 -9.180 28.323 1.00 49.00 80 GLU A C 1
ATOM 597 O O . GLU A 1 80 ? 11.337 -10.270 28.821 1.00 49.00 80 GLU A O 1
ATOM 602 N N . LEU A 1 81 ? 11.586 -8.837 27.133 1.00 49.28 81 LEU A N 1
ATOM 603 C CA . LEU A 1 81 ? 12.624 -9.655 26.471 1.00 49.28 81 LEU A CA 1
ATOM 604 C C . LEU A 1 81 ? 13.834 -8.888 25.911 1.00 49.28 81 LEU A C 1
ATOM 606 O O . LEU A 1 81 ? 14.729 -9.511 25.344 1.00 49.28 81 LEU A O 1
ATOM 610 N N . GLU A 1 82 ? 13.943 -7.571 26.122 1.00 54.34 82 GLU A N 1
ATOM 611 C CA . GLU A 1 82 ? 15.142 -6.810 25.710 1.00 54.34 82 GLU A CA 1
ATOM 612 C C . GLU A 1 82 ? 15.933 -6.166 26.864 1.00 54.34 82 GLU A C 1
ATOM 614 O O . GLU A 1 82 ? 17.053 -5.703 26.646 1.00 54.34 82 GLU A O 1
ATOM 619 N N . THR A 1 83 ? 15.439 -6.181 28.106 1.00 46.28 83 THR A N 1
ATOM 620 C CA . THR A 1 83 ? 16.113 -5.512 29.240 1.00 46.28 83 THR A CA 1
ATOM 621 C C . THR A 1 83 ? 16.990 -6.420 30.112 1.00 46.28 83 THR A C 1
ATOM 623 O O . THR A 1 83 ? 17.714 -5.905 30.959 1.00 46.28 83 THR A O 1
ATOM 626 N N . GLU A 1 84 ? 17.051 -7.733 29.848 1.00 55.12 84 GLU A N 1
ATOM 627 C CA . GLU A 1 84 ? 17.930 -8.685 30.560 1.00 55.12 84 GLU A CA 1
ATOM 628 C C . GLU A 1 84 ? 19.011 -9.353 29.680 1.00 55.12 84 GLU A C 1
ATOM 630 O O . GLU A 1 84 ? 19.635 -10.327 30.089 1.00 55.12 84 GLU A O 1
ATOM 635 N N . THR A 1 85 ? 19.338 -8.801 28.502 1.00 45.12 85 THR A N 1
ATOM 636 C CA . THR A 1 85 ? 20.681 -9.010 27.899 1.00 45.12 85 THR A CA 1
ATOM 637 C C . THR A 1 85 ? 21.590 -7.828 28.244 1.00 45.12 85 THR A C 1
ATOM 639 O O . THR A 1 85 ? 22.274 -7.237 27.412 1.00 45.12 85 THR A O 1
ATOM 642 N N . GLU A 1 86 ? 21.589 -7.450 29.518 1.00 57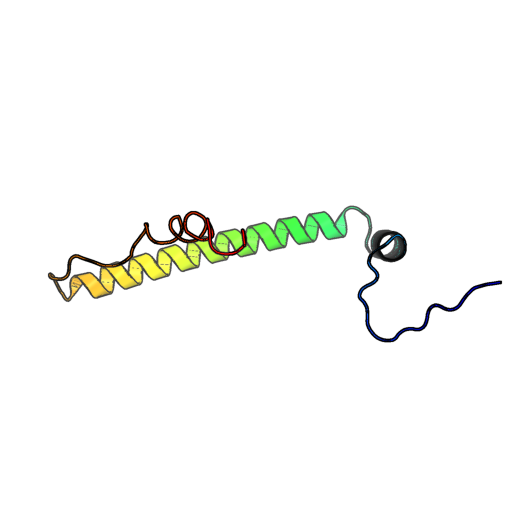.62 86 GLU A N 1
ATOM 643 C CA . GLU A 1 86 ? 22.719 -6.761 30.114 1.00 57.62 86 GLU A CA 1
ATOM 644 C C . GLU A 1 86 ? 23.775 -7.816 30.524 1.00 57.62 86 GLU A C 1
ATOM 646 O O . GLU A 1 86 ? 23.459 -8.942 30.890 1.00 57.62 86 GLU A O 1
ATOM 651 N N . LYS A 1 87 ? 25.048 -7.420 30.575 1.00 54.94 87 LYS A N 1
ATOM 652 C CA . LYS A 1 87 ? 26.001 -7.889 31.607 1.00 54.94 87 LYS A CA 1
ATOM 653 C C . LYS A 1 87 ? 26.708 -9.260 31.515 1.00 54.94 87 LYS A C 1
ATOM 655 O O . LYS A 1 87 ? 27.564 -9.472 32.364 1.00 54.94 87 LYS A O 1
ATOM 660 N N . GLU A 1 88 ? 26.550 -10.092 30.479 1.00 54.81 88 GLU A N 1
ATOM 661 C CA . GLU A 1 88 ? 27.375 -11.327 30.293 1.00 54.81 88 GLU A CA 1
ATOM 662 C C . GLU A 1 88 ? 28.344 -11.289 29.079 1.00 54.81 88 GLU A C 1
ATOM 664 O O . GLU A 1 88 ? 28.920 -12.300 28.684 1.00 54.81 88 GLU A O 1
ATOM 669 N N . THR A 1 89 ? 28.594 -10.119 28.477 1.00 52.34 89 THR A N 1
ATOM 670 C CA . THR A 1 89 ? 29.745 -9.922 27.565 1.00 52.34 89 THR A CA 1
ATOM 671 C C . THR A 1 89 ? 30.492 -8.628 27.896 1.00 52.34 89 THR A C 1
ATOM 673 O O . THR A 1 89 ? 30.654 -7.702 27.110 1.00 52.34 89 THR A O 1
ATOM 676 N N . SER A 1 90 ? 30.931 -8.548 29.147 1.00 54.00 90 SER A N 1
ATOM 677 C CA . SER A 1 90 ? 32.051 -7.698 29.541 1.00 54.00 90 SER A CA 1
ATOM 678 C C . SER A 1 90 ? 32.944 -8.499 30.484 1.00 54.00 90 SER A C 1
ATOM 680 O O . SER A 1 90 ? 32.960 -8.262 31.690 1.00 54.00 90 SER A O 1
ATOM 682 N N . ALA A 1 91 ? 33.673 -9.455 29.915 1.00 46.88 91 ALA A N 1
ATOM 683 C CA . ALA A 1 91 ? 34.905 -9.999 30.471 1.00 46.88 91 ALA A CA 1
ATOM 684 C C . ALA A 1 91 ? 35.897 -10.212 29.324 1.00 46.88 91 ALA A C 1
ATOM 686 O O . ALA A 1 91 ? 35.473 -10.777 28.290 1.00 46.88 91 ALA A O 1
#

pLDDT: mean 75.77, std 20.21, range [42.44, 97.75]

Sequence (91 aa):
MTSAIPLIGGIPAGPELLIILLVLVLLFGANKIPKLARSTGQAMGEFKKGREQVEEELKDMQDGKSADSTLDDEDDDLDELETETEKETSA